Protein AF-A0A965AF10-F1 (afdb_monomer_lite)

Sequence (45 aa):
VIDSRALQREQVPEDLTGACVFLSSPESDFMTGQYVAVNGGDCFS

pLDDT: mean 92.11, std 9.67, range [56.47, 98.38]

Structure (mmCIF, N/CA/C/O backbone):
data_AF-A0A965AF10-F1
#
_entry.id   AF-A0A965AF10-F1
#
loop_
_atom_site.group_PDB
_atom_site.id
_atom_site.type_symbol
_atom_site.label_atom_id
_atom_site.label_alt_id
_atom_site.label_comp_id
_atom_site.label_asym_id
_atom_site.label_entity_id
_atom_site.label_seq_id
_atom_site.pdbx_PDB_ins_code
_atom_si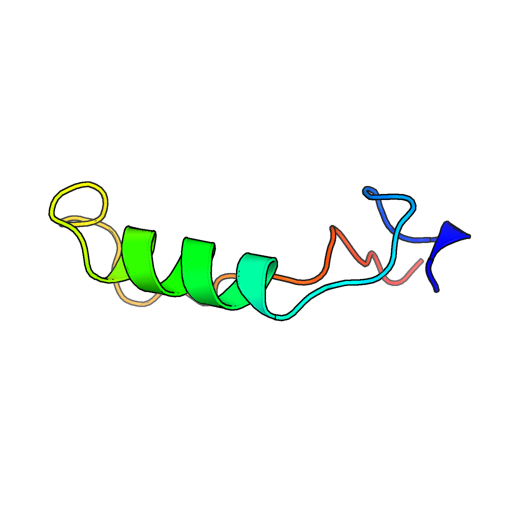te.Cartn_x
_atom_site.Cartn_y
_atom_site.Cartn_z
_atom_site.occupancy
_atom_site.B_iso_or_equiv
_atom_site.auth_seq_id
_atom_site.auth_comp_id
_atom_site.auth_asym_id
_atom_site.auth_atom_id
_atom_site.pdbx_PDB_model_num
ATOM 1 N N . VAL A 1 1 ? 6.581 1.686 -19.622 1.00 66.62 1 VAL A N 1
ATOM 2 C CA . VAL A 1 1 ? 6.029 1.823 -18.254 1.00 66.62 1 VAL A CA 1
ATOM 3 C C . VAL A 1 1 ? 6.20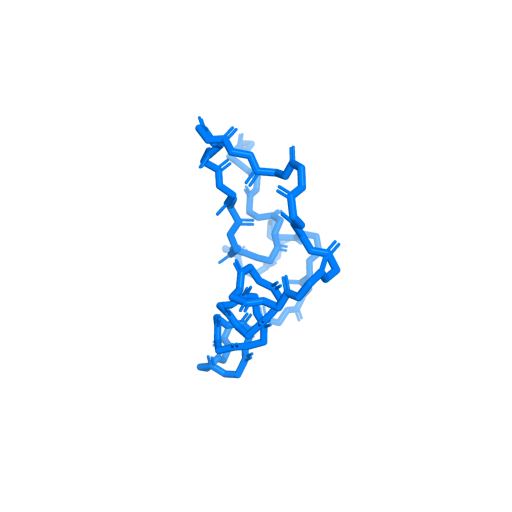4 0.533 -17.469 1.00 66.62 1 VAL A C 1
ATOM 5 O O . VAL A 1 1 ? 6.804 0.596 -16.414 1.00 66.62 1 VAL A O 1
ATOM 8 N N . ILE A 1 2 ? 5.770 -0.640 -17.959 1.00 80.00 2 ILE A N 1
ATOM 9 C CA . ILE A 1 2 ? 6.064 -1.906 -17.249 1.00 80.00 2 ILE A CA 1
ATOM 10 C C . ILE A 1 2 ? 7.578 -2.113 -17.089 1.00 80.00 2 ILE A C 1
ATOM 12 O O . ILE A 1 2 ? 8.036 -2.341 -15.978 1.00 80.00 2 ILE A O 1
ATOM 16 N N . ASP A 1 3 ? 8.352 -1.917 -18.159 1.00 84.81 3 ASP A N 1
ATOM 17 C CA . ASP A 1 3 ? 9.812 -2.091 -18.116 1.00 84.81 3 ASP A CA 1
ATOM 18 C C . ASP A 1 3 ? 10.515 -1.148 -17.122 1.00 84.81 3 ASP A C 1
ATOM 20 O O . ASP A 1 3 ? 11.577 -1.485 -16.606 1.00 84.81 3 ASP A O 1
ATOM 24 N N . SER A 1 4 ? 9.917 0.014 -16.821 1.00 85.00 4 SER A N 1
ATOM 25 C CA . SER A 1 4 ? 10.444 0.996 -15.859 1.00 85.00 4 SER A CA 1
ATOM 26 C C . SER A 1 4 ? 9.982 0.759 -14.416 1.00 85.00 4 SER A C 1
ATOM 28 O O . SER A 1 4 ? 10.470 1.428 -13.507 1.00 85.00 4 SER A O 1
ATOM 30 N N . ARG A 1 5 ? 9.058 -0.181 -14.176 1.00 89.62 5 ARG A N 1
ATOM 31 C CA . ARG A 1 5 ? 8.604 -0.562 -12.831 1.00 89.62 5 ARG A CA 1
ATOM 32 C C . ARG A 1 5 ? 9.563 -1.564 -12.197 1.00 89.62 5 ARG A C 1
ATOM 34 O O . ARG A 1 5 ? 10.139 -2.412 -12.869 1.00 89.62 5 ARG A O 1
ATOM 41 N N . ALA A 1 6 ? 9.659 -1.560 -10.871 1.00 91.88 6 ALA A N 1
ATOM 42 C CA . ALA A 1 6 ? 10.329 -2.652 -10.160 1.00 91.88 6 ALA A CA 1
ATOM 43 C C . ALA A 1 6 ? 9.604 -3.996 -10.374 1.00 91.88 6 ALA A C 1
ATOM 45 O O . ALA A 1 6 ? 10.239 -5.037 -10.551 1.00 91.88 6 ALA A O 1
ATOM 46 N N . LEU A 1 7 ? 8.266 -3.974 -10.394 1.00 92.69 7 LEU A N 1
ATOM 47 C CA . LEU A 1 7 ? 7.444 -5.131 -10.731 1.00 92.69 7 LEU A CA 1
ATOM 48 C C . LEU A 1 7 ? 7.114 -5.137 -12.225 1.00 92.69 7 LEU A C 1
ATOM 50 O O . LEU A 1 7 ? 6.333 -4.323 -12.710 1.00 92.69 7 LEU A O 1
ATOM 54 N N . GLN A 1 8 ? 7.672 -6.119 -12.931 1.00 93.19 8 GLN A N 1
ATOM 55 C CA . GLN A 1 8 ? 7.555 -6.314 -14.381 1.00 93.19 8 GLN A CA 1
ATOM 56 C C . GLN A 1 8 ? 6.211 -6.952 -14.775 1.00 93.19 8 GLN A C 1
ATOM 58 O O . GLN A 1 8 ? 6.149 -7.963 -15.474 1.00 93.19 8 GLN A O 1
ATOM 63 N N . ARG A 1 9 ? 5.113 -6.397 -14.261 1.00 93.88 9 ARG A N 1
ATOM 64 C CA . ARG A 1 9 ? 3.747 -6.802 -14.595 1.00 93.88 9 ARG A CA 1
ATOM 65 C C . ARG A 1 9 ? 2.791 -5.623 -14.518 1.00 93.88 9 ARG A C 1
ATOM 67 O O . ARG A 1 9 ? 3.076 -4.602 -13.886 1.00 93.88 9 ARG A O 1
ATOM 74 N N . GLU A 1 10 ? 1.629 -5.796 -15.132 1.00 93.56 10 GLU A N 1
ATOM 75 C CA . GLU A 1 10 ? 0.535 -4.860 -14.922 1.00 93.56 10 GLU A CA 1
ATOM 76 C C . GLU A 1 10 ? -0.028 -4.957 -13.506 1.00 93.56 10 GLU A C 1
ATOM 78 O O . GLU A 1 10 ? 0.036 -6.000 -12.839 1.00 93.56 10 GLU A O 1
ATOM 83 N N . GLN A 1 11 ? -0.561 -3.826 -13.056 1.00 94.12 11 GLN A N 1
ATOM 84 C CA . GLN A 1 11 ? -1.336 -3.766 -11.831 1.00 94.12 11 GLN A CA 1
ATOM 85 C C . GLN A 1 11 ? -2.693 -4.426 -12.063 1.00 94.12 11 GLN A C 1
ATOM 87 O O . GLN A 1 11 ? -3.327 -4.221 -13.100 1.00 94.12 11 GLN A O 1
ATOM 92 N N . VAL A 1 12 ? -3.141 -5.193 -11.076 1.00 96.06 12 VAL A N 1
ATOM 93 C CA . VAL A 1 12 ? -4.473 -5.800 -11.053 1.00 96.06 12 VAL A CA 1
ATOM 94 C C . VAL A 1 12 ? -5.282 -5.235 -9.879 1.00 96.06 12 VAL A C 1
ATOM 96 O O . VAL A 1 12 ? -4.687 -4.711 -8.931 1.00 96.06 12 VAL A O 1
ATOM 99 N N . PRO A 1 13 ? -6.628 -5.293 -9.909 1.00 97.62 13 PRO A N 1
ATOM 100 C CA . PRO A 1 13 ? -7.467 -4.752 -8.834 1.00 97.62 13 PRO A CA 1
ATOM 101 C C . PRO A 1 13 ? -7.089 -5.262 -7.437 1.00 97.62 13 PRO A C 1
ATOM 103 O O . PRO A 1 13 ? -7.115 -4.504 -6.466 1.00 97.62 13 PRO A O 1
ATOM 106 N N . GLU A 1 14 ? -6.663 -6.520 -7.347 1.00 97.50 14 GLU A N 1
ATOM 107 C CA . GLU A 1 14 ? -6.293 -7.191 -6.103 1.00 97.50 14 GLU A CA 1
ATOM 108 C C . GLU A 1 14 ? -5.085 -6.542 -5.416 1.00 97.50 14 GLU A C 1
ATOM 110 O O . GLU A 1 14 ? -5.002 -6.575 -4.189 1.00 97.50 14 GLU A O 1
ATOM 115 N N . ASP A 1 15 ? -4.185 -5.897 -6.168 1.00 96.19 15 ASP A N 1
ATOM 116 C CA . ASP A 1 15 ? -3.045 -5.169 -5.596 1.00 96.19 15 ASP A CA 1
ATOM 117 C C . ASP A 1 15 ? -3.518 -3.989 -4.735 1.00 96.19 15 ASP A C 1
ATOM 119 O O . ASP A 1 15 ? -2.969 -3.723 -3.664 1.00 96.19 15 ASP A O 1
ATOM 123 N N . LEU A 1 16 ? -4.565 -3.290 -5.186 1.00 96.94 16 LEU A N 1
ATOM 124 C CA . LEU A 1 16 ? -5.151 -2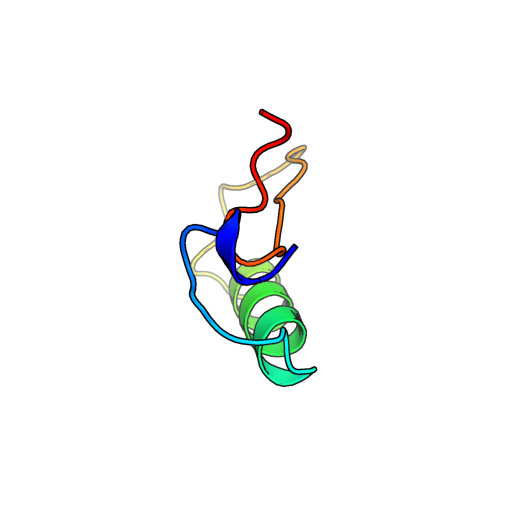.183 -4.438 1.00 96.94 16 LEU A CA 1
ATOM 125 C C . LEU A 1 16 ? -6.028 -2.700 -3.298 1.00 96.94 16 LEU A C 1
ATOM 127 O O . LEU A 1 16 ? -5.934 -2.201 -2.179 1.00 96.94 16 LEU A O 1
ATOM 131 N N . THR A 1 17 ? -6.850 -3.722 -3.552 1.00 97.94 17 THR A N 1
ATOM 132 C CA . THR A 1 17 ? -7.709 -4.308 -2.515 1.00 97.94 17 THR A CA 1
ATOM 133 C C . THR A 1 17 ? -6.886 -4.870 -1.359 1.00 97.94 17 THR A C 1
ATOM 135 O O . THR A 1 17 ? -7.222 -4.608 -0.208 1.00 97.94 17 THR A O 1
ATOM 138 N N . GLY A 1 18 ? -5.781 -5.570 -1.635 1.00 96.88 18 GLY A N 1
ATOM 139 C CA . GLY A 1 18 ? -4.881 -6.081 -0.600 1.00 96.88 18 GLY A CA 1
ATOM 140 C C . GLY A 1 18 ? -4.282 -4.965 0.258 1.00 96.88 18 GLY A C 1
ATOM 141 O O . GLY A 1 18 ? -4.301 -5.058 1.485 1.00 96.88 18 GLY A O 1
ATOM 142 N N . ALA A 1 19 ? -3.834 -3.873 -0.370 1.00 97.44 19 ALA A N 1
ATOM 143 C CA . ALA A 1 19 ? -3.339 -2.701 0.348 1.00 97.44 19 ALA A CA 1
ATOM 144 C C . ALA A 1 19 ? -4.430 -2.047 1.215 1.00 97.44 19 ALA A C 1
ATOM 146 O O . ALA A 1 19 ? -4.176 -1.721 2.372 1.00 97.44 19 ALA A O 1
ATOM 147 N N . CYS A 1 20 ? -5.656 -1.900 0.702 1.00 97.62 20 CYS A N 1
ATOM 148 C CA . CYS A 1 20 ? -6.782 -1.366 1.473 1.00 97.62 20 CYS A CA 1
ATOM 149 C C . CYS A 1 20 ? -7.160 -2.261 2.657 1.00 97.62 20 CYS A C 1
ATOM 151 O O . CYS A 1 20 ? -7.447 -1.742 3.734 1.00 97.62 20 CYS A O 1
ATOM 153 N N . VAL A 1 21 ? -7.159 -3.585 2.473 1.00 98.06 21 VAL A N 1
ATOM 154 C CA . VAL A 1 21 ? -7.433 -4.546 3.551 1.00 98.06 21 VAL A CA 1
ATOM 155 C C . VAL A 1 21 ? -6.378 -4.421 4.644 1.00 98.06 21 VAL A C 1
ATOM 157 O O . VAL A 1 21 ? -6.753 -4.271 5.801 1.00 98.06 21 VAL A O 1
ATOM 160 N N . PHE A 1 22 ? -5.089 -4.389 4.287 1.00 97.88 22 PHE A N 1
ATOM 161 C CA . PHE A 1 22 ? -4.009 -4.154 5.248 1.00 97.88 22 PHE A CA 1
ATOM 162 C C . PHE A 1 22 ? -4.192 -2.823 5.992 1.00 97.88 22 PHE A C 1
ATOM 164 O O . PHE A 1 22 ? -4.199 -2.810 7.216 1.00 97.88 22 PHE A O 1
ATOM 171 N N . LEU A 1 23 ? -4.432 -1.720 5.278 1.00 97.56 23 LEU A N 1
ATOM 172 C CA . LEU A 1 23 ? -4.610 -0.398 5.896 1.00 97.56 23 LEU A CA 1
ATOM 173 C C . LEU A 1 23 ? -5.898 -0.262 6.731 1.00 97.56 23 LEU A C 1
ATOM 175 O O . LEU A 1 23 ? -6.042 0.695 7.488 1.00 97.56 23 LEU A O 1
ATOM 179 N N . SER A 1 24 ? -6.845 -1.191 6.583 1.00 97.75 24 SER A N 1
ATOM 180 C CA . SER A 1 24 ? -8.075 -1.255 7.386 1.00 97.75 24 SER A CA 1
ATOM 181 C C . SER A 1 24 ? -7.978 -2.257 8.540 1.00 97.75 24 SER A C 1
ATOM 183 O O . SER A 1 24 ? -8.954 -2.450 9.266 1.00 97.75 24 SER A O 1
ATOM 185 N N . SER A 1 25 ? -6.840 -2.933 8.682 1.00 98.31 25 SER A N 1
ATOM 186 C CA . SER A 1 25 ? -6.636 -4.011 9.645 1.00 98.31 25 SER A CA 1
ATOM 187 C C . SER A 1 25 ? -5.861 -3.532 10.884 1.00 98.31 25 SER A C 1
ATOM 189 O O . SER A 1 25 ? -5.199 -2.492 10.830 1.00 98.31 25 SER A O 1
ATOM 191 N N . PRO A 1 26 ? -5.930 -4.255 12.020 1.00 98.38 26 PRO A N 1
ATOM 192 C CA . PRO A 1 26 ? -5.135 -3.937 13.210 1.00 98.38 26 PRO A CA 1
ATOM 193 C C . PRO A 1 26 ? -3.621 -3.881 12.956 1.00 98.38 26 PRO A C 1
ATOM 195 O O . PRO A 1 26 ? -2.898 -3.209 13.682 1.00 98.38 26 PRO A O 1
ATOM 198 N N . GLU A 1 27 ? -3.136 -4.554 11.916 1.00 98.25 27 GLU A N 1
ATOM 199 C CA . GLU A 1 27 ? -1.730 -4.612 11.528 1.00 98.25 27 GLU A CA 1
ATOM 200 C C . GLU A 1 27 ? -1.155 -3.251 11.095 1.00 98.25 27 GLU A C 1
ATOM 202 O O . GLU A 1 27 ? 0.066 -3.102 11.023 1.00 98.25 27 GLU A O 1
ATOM 207 N N . SER A 1 28 ? -2.004 -2.253 10.830 1.00 98.06 28 SER A N 1
ATOM 208 C CA . SER A 1 28 ? -1.596 -0.890 10.473 1.00 98.06 28 SER A CA 1
ATOM 209 C C . SER A 1 28 ? -2.021 0.171 11.498 1.00 98.06 28 SER A C 1
ATOM 211 O O . SER A 1 28 ? -2.108 1.348 11.147 1.00 98.06 28 SER A O 1
ATOM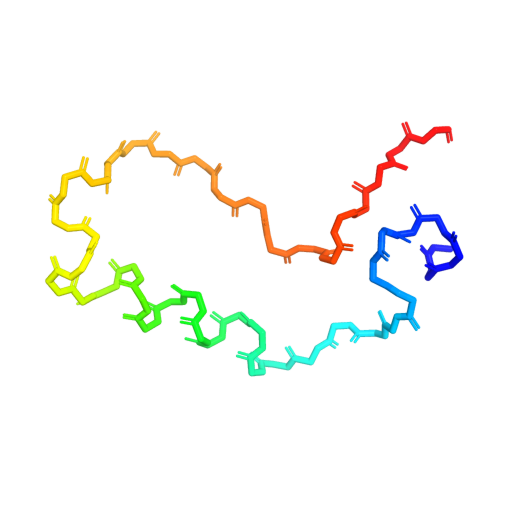 213 N N . ASP A 1 29 ? -2.305 -0.203 12.749 1.00 97.81 29 ASP A N 1
ATOM 214 C CA . ASP A 1 29 ? -2.910 0.678 13.766 1.00 97.81 29 ASP A CA 1
ATOM 215 C C . ASP A 1 29 ? -2.132 1.977 14.063 1.00 97.81 29 ASP A C 1
ATOM 217 O O . ASP A 1 29 ? -2.729 2.999 14.411 1.00 97.81 29 ASP A O 1
ATOM 221 N N . PHE A 1 30 ? -0.812 1.969 13.875 1.00 97.75 30 PHE A N 1
ATOM 222 C CA . PHE A 1 30 ? 0.058 3.125 14.087 1.00 97.75 30 PHE A CA 1
ATOM 223 C C . PHE A 1 30 ? 0.471 3.845 12.789 1.00 97.75 30 PHE A C 1
ATOM 225 O O . PHE A 1 30 ? 1.274 4.780 12.814 1.00 97.75 30 PHE A O 1
ATOM 232 N N . MET A 1 31 ? -0.070 3.441 11.635 1.00 97.56 31 MET A N 1
ATOM 233 C CA . MET A 1 31 ? 0.206 4.068 10.340 1.00 97.56 31 MET A CA 1
ATOM 234 C C . MET A 1 31 ? -0.865 5.117 10.014 1.00 97.56 31 MET A C 1
ATOM 236 O O . MET A 1 31 ? -1.976 4.786 9.613 1.00 97.56 31 MET A O 1
ATOM 240 N N . THR A 1 32 ? -0.534 6.406 10.149 1.00 96.31 32 THR A N 1
ATOM 241 C CA . THR A 1 32 ? -1.471 7.516 9.883 1.00 96.31 32 THR A CA 1
ATOM 242 C C . THR A 1 32 ? -0.825 8.676 9.121 1.00 96.31 32 THR A C 1
ATOM 244 O O . THR A 1 32 ? 0.394 8.857 9.148 1.00 96.31 32 THR A O 1
ATOM 247 N N . GLY A 1 33 ? -1.645 9.460 8.409 1.00 97.00 33 GLY A N 1
ATOM 248 C CA . GLY A 1 33 ? -1.225 10.657 7.666 1.00 97.00 33 GLY A CA 1
ATOM 249 C C . GLY A 1 33 ? -0.321 10.397 6.456 1.00 97.00 33 GLY A C 1
ATOM 250 O O . GLY A 1 33 ? 0.287 11.333 5.945 1.00 97.00 33 GLY A O 1
ATOM 251 N N . GLN A 1 34 ? -0.203 9.142 6.013 1.00 96.12 34 GLN A 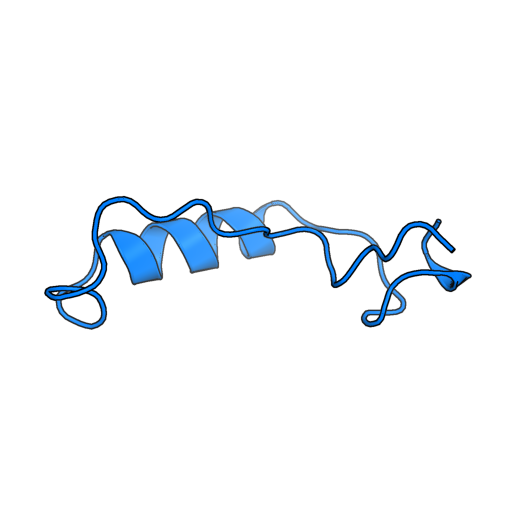N 1
ATOM 252 C CA . GLN A 1 34 ? 0.706 8.751 4.937 1.00 96.12 34 GLN A CA 1
ATOM 253 C C . GLN A 1 34 ? 0.022 8.750 3.569 1.00 96.12 34 GLN A C 1
ATOM 255 O O . GLN A 1 34 ? -1.147 8.391 3.441 1.00 96.12 34 GLN A O 1
ATOM 260 N N . TYR A 1 35 ? 0.799 9.064 2.534 1.00 94.81 35 TYR A N 1
ATOM 261 C CA . TYR A 1 35 ? 0.483 8.705 1.156 1.00 94.81 35 TYR A CA 1
ATOM 262 C C . TYR A 1 35 ? 1.244 7.424 0.800 1.00 94.81 35 TYR A C 1
ATOM 264 O O . TYR A 1 35 ? 2.474 7.420 0.793 1.00 94.81 35 TYR A O 1
ATOM 272 N N . VAL A 1 36 ? 0.523 6.337 0.516 1.00 95.00 36 VAL A N 1
ATOM 273 C CA . VAL A 1 36 ? 1.121 5.042 0.160 1.00 95.00 36 VAL A CA 1
ATOM 274 C C . VAL A 1 36 ? 0.943 4.800 -1.334 1.00 95.00 36 VAL A C 1
ATOM 276 O O . VAL A 1 36 ? -0.174 4.632 -1.818 1.00 95.00 36 VAL A O 1
ATOM 279 N N . ALA A 1 37 ? 2.051 4.778 -2.075 1.00 94.62 37 ALA A N 1
ATOM 280 C CA . ALA A 1 37 ? 2.031 4.482 -3.502 1.00 94.62 37 ALA A CA 1
ATOM 281 C C . ALA A 1 37 ? 1.864 2.972 -3.746 1.00 94.62 37 ALA A C 1
ATOM 283 O O . ALA A 1 37 ? 2.707 2.173 -3.342 1.00 94.62 37 ALA A O 1
ATOM 284 N N . VAL A 1 38 ? 0.800 2.589 -4.457 1.00 95.44 38 VAL A N 1
ATOM 285 C CA . VAL A 1 38 ? 0.537 1.209 -4.899 1.00 95.44 38 VAL A CA 1
ATOM 286 C C . VAL A 1 38 ? 0.565 1.189 -6.426 1.00 95.44 38 VAL A C 1
ATOM 288 O O . VAL A 1 38 ? -0.473 1.257 -7.075 1.00 95.44 38 VAL A O 1
ATOM 291 N N . ASN A 1 39 ? 1.764 1.194 -7.009 1.00 92.81 39 ASN A N 1
ATOM 292 C CA . ASN A 1 39 ? 1.965 1.404 -8.453 1.00 92.81 39 ASN A CA 1
ATOM 293 C C . ASN A 1 39 ? 2.989 0.442 -9.091 1.00 92.81 39 ASN A C 1
ATOM 295 O O . ASN A 1 39 ? 3.490 0.698 -10.183 1.00 92.81 39 ASN A O 1
ATOM 299 N N . GLY A 1 40 ? 3.356 -0.637 -8.395 1.00 93.81 40 GLY A N 1
ATOM 300 C CA . GLY A 1 40 ? 4.371 -1.582 -8.870 1.00 93.81 40 GLY A CA 1
ATOM 301 C C . GLY A 1 40 ? 5.811 -1.055 -8.829 1.00 93.81 40 GLY A C 1
ATOM 302 O O . GLY A 1 40 ? 6.696 -1.673 -9.419 1.00 93.81 40 GLY A O 1
ATOM 303 N N . GLY A 1 41 ? 6.059 0.062 -8.136 1.00 92.62 41 GLY A N 1
ATOM 304 C CA . GLY A 1 41 ? 7.375 0.695 -8.073 1.00 92.62 41 GLY A CA 1
ATOM 305 C C . GLY A 1 41 ? 7.706 1.469 -9.343 1.00 92.62 41 GLY A C 1
ATOM 306 O O . GLY A 1 41 ? 8.834 1.391 -9.821 1.00 92.62 41 GLY A O 1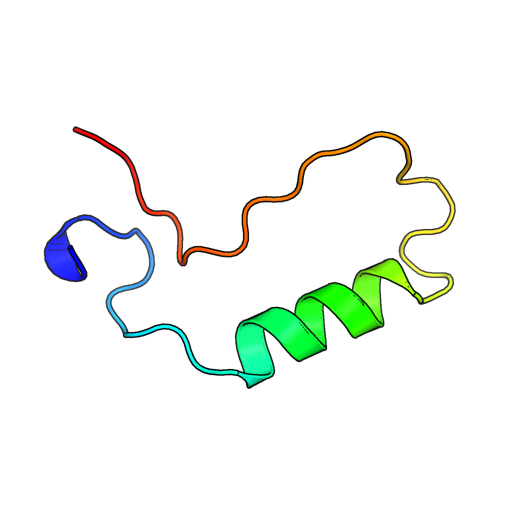
ATOM 307 N N . ASP A 1 42 ? 6.714 2.159 -9.913 1.00 89.00 42 ASP A N 1
ATOM 308 C CA . ASP A 1 42 ? 6.928 3.073 -11.035 1.00 89.00 42 ASP A CA 1
ATOM 309 C C . ASP A 1 42 ? 7.845 4.216 -10.580 1.00 89.00 42 ASP A C 1
ATOM 311 O O . ASP A 1 42 ? 7.495 4.983 -9.677 1.00 89.00 42 ASP A O 1
ATOM 315 N N . CYS A 1 43 ? 9.041 4.276 -11.161 1.00 71.81 43 CYS A N 1
ATOM 316 C CA . CYS A 1 43 ? 10.030 5.307 -10.900 1.00 71.81 43 CYS A CA 1
ATOM 317 C C . CYS A 1 43 ? 10.159 6.140 -12.172 1.00 71.81 43 CYS A C 1
ATOM 319 O O . CYS A 1 43 ? 10.563 5.622 -13.214 1.00 71.81 43 CYS A O 1
ATOM 321 N N . PHE A 1 44 ? 9.801 7.422 -12.098 1.00 62.19 44 PHE A N 1
ATOM 322 C CA . PHE A 1 44 ? 10.086 8.367 -13.172 1.00 62.19 44 PHE A CA 1
ATOM 323 C C . PHE A 1 44 ? 11.608 8.537 -13.258 1.00 62.19 44 PHE A C 1
ATOM 325 O O . PHE A 1 44 ? 12.188 9.294 -12.480 1.00 62.19 44 PHE A O 1
ATOM 332 N N . SER A 1 45 ? 12.248 7.798 -14.163 1.00 56.47 45 SER A N 1
ATOM 333 C CA . SER A 1 45 ? 13.612 8.072 -14.618 1.00 56.47 45 SER A CA 1
ATOM 334 C C . SER A 1 45 ? 13.602 8.713 -15.993 1.00 56.47 45 SER A C 1
ATOM 336 O O . SER A 1 45 ? 12.642 8.476 -16.761 1.00 56.47 45 SER A O 1
#

Radius of gyration: 12.49 Å; chains: 1; bounding box: 22×18×32 Å

Foldseek 3Di:
DLVQAPHNDDDDPVLVVVVVVCCVDPVCVPPPPDDDDSGRRRDDD

Secondary structure (DSSP, 8-state):
-TTTBSS-S---HHHHHHHHHHHTSGGGTT--S-----SSSB---